Protein AF-A0A2V8DNW8-F1 (afdb_monomer_lite)

Secondary structure (DSSP, 8-state):
-TT--HHHHHHHHHHHHHHHHHTTS--HHHHHHHHHHHHHHHHHHHHHHHHHHHHHHHHHHHHHHHHHHHHHHHHHHHHHHHHHHHHTT----HHHHHHHHHHHHHHHHHHTTS---GGGHHHHHHHHHHHHHHHHHHH-TTTHHHHHHHHHHHHHHHHHHHHHHHSPP---

Structure (mmCIF, N/CA/C/O backbone):
data_AF-A0A2V8DNW8-F1
#
_entry.id   AF-A0A2V8DNW8-F1
#
loop_
_atom_site.group_PDB
_atom_site.id
_atom_site.type_symbol
_atom_site.label_atom_id
_atom_site.label_alt_id
_atom_site.label_comp_id
_atom_site.label_asym_id
_atom_site.label_entity_id
_atom_site.label_seq_id
_atom_site.pdbx_PDB_ins_code
_atom_site.Cartn_x
_atom_site.Cartn_y
_atom_site.Cartn_z
_atom_site.occupancy
_atom_site.B_iso_or_equiv
_atom_site.auth_seq_id
_atom_site.auth_comp_id
_atom_site.auth_asym_id
_atom_site.auth_atom_id
_atom_site.pdbx_PDB_model_num
ATOM 1 N N . ALA A 1 1 ? -10.865 -6.285 23.823 1.00 60.69 1 ALA A N 1
ATOM 2 C CA . ALA A 1 1 ? -10.603 -5.235 22.815 1.00 60.69 1 ALA A CA 1
ATOM 3 C C . ALA A 1 1 ? -10.199 -5.790 21.438 1.00 60.69 1 ALA A C 1
ATOM 5 O O . ALA A 1 1 ? -10.866 -5.425 20.481 1.00 60.69 1 ALA A O 1
ATOM 6 N N . ARG A 1 2 ? -9.203 -6.695 21.299 1.00 59.16 2 ARG A N 1
ATOM 7 C CA . ARG A 1 2 ? -8.699 -7.197 19.983 1.00 59.16 2 ARG A CA 1
ATOM 8 C C . ARG A 1 2 ? -9.768 -7.644 18.967 1.00 59.16 2 ARG A C 1
ATOM 10 O O . ARG A 1 2 ? -9.594 -7.462 17.765 1.00 59.16 2 ARG A O 1
ATOM 17 N N . LEU A 1 3 ? -10.889 -8.200 19.428 1.00 71.69 3 LEU A N 1
ATOM 18 C CA . LEU A 1 3 ? -11.974 -8.665 18.554 1.00 71.69 3 LEU A CA 1
ATOM 19 C C . LEU A 1 3 ? -12.993 -7.578 18.162 1.00 71.69 3 LEU A C 1
ATOM 21 O O . LEU A 1 3 ? -13.864 -7.848 17.343 1.00 71.69 3 LEU A O 1
ATOM 25 N N . ALA A 1 4 ? -12.877 -6.353 18.686 1.00 77.44 4 ALA A N 1
ATOM 26 C CA . ALA A 1 4 ? -13.939 -5.340 18.645 1.00 77.44 4 ALA A CA 1
ATOM 27 C C . ALA A 1 4 ? -15.266 -5.838 19.263 1.00 77.44 4 ALA A C 1
ATOM 29 O O . ALA A 1 4 ? -16.351 -5.496 18.793 1.00 77.44 4 ALA A O 1
ATOM 30 N N . ASP A 1 5 ? -15.175 -6.677 20.301 1.00 85.19 5 ASP A N 1
ATOM 31 C CA . ASP A 1 5 ? -16.328 -7.232 21.013 1.00 85.19 5 ASP A CA 1
ATOM 32 C C . ASP A 1 5 ? -16.886 -6.223 22.027 1.00 85.19 5 ASP A C 1
ATOM 34 O O . ASP A 1 5 ? -16.497 -6.193 23.193 1.00 85.19 5 ASP A O 1
ATOM 38 N N . VAL A 1 6 ? -17.758 -5.344 21.535 1.00 87.88 6 VAL A N 1
ATOM 39 C CA . VAL A 1 6 ? -18.437 -4.316 22.337 1.00 87.88 6 VAL A CA 1
ATOM 40 C C . VAL A 1 6 ? -19.435 -4.960 23.305 1.00 87.88 6 VAL A C 1
ATOM 42 O O . VAL A 1 6 ? -19.431 -4.639 24.490 1.00 87.88 6 VAL A O 1
ATOM 45 N N . ARG A 1 7 ? -20.233 -5.924 22.823 1.00 87.62 7 ARG A N 1
ATOM 46 C CA . ARG A 1 7 ? -21.296 -6.565 23.613 1.00 87.62 7 ARG A CA 1
ATOM 47 C C . ARG A 1 7 ? -20.736 -7.376 24.780 1.00 87.62 7 ARG A C 1
ATOM 49 O O . ARG A 1 7 ? -21.268 -7.281 25.880 1.00 87.62 7 ARG A O 1
ATOM 56 N N . GLY A 1 8 ? -19.656 -8.130 24.570 1.00 88.94 8 GLY A N 1
ATOM 57 C CA . GLY A 1 8 ? -19.019 -8.892 25.645 1.00 88.94 8 GLY A CA 1
ATOM 58 C C . GLY A 1 8 ? -18.444 -8.000 26.750 1.00 88.94 8 GLY A C 1
ATOM 59 O O . GLY A 1 8 ? -18.528 -8.342 27.928 1.00 88.94 8 GLY A O 1
ATOM 60 N N . LEU A 1 9 ? -17.916 -6.821 26.401 1.00 88.88 9 LEU A N 1
ATOM 61 C CA . LEU A 1 9 ? -17.400 -5.859 27.382 1.00 88.88 9 LEU A CA 1
ATOM 62 C C . LEU A 1 9 ? -18.524 -5.152 28.155 1.00 88.88 9 LEU A C 1
ATOM 64 O O . LEU A 1 9 ? -18.406 -4.986 29.366 1.00 88.88 9 LEU A O 1
ATOM 68 N N . GLU A 1 10 ? -19.636 -4.810 27.500 1.00 90.19 10 GLU A N 1
ATOM 69 C CA . GLU A 1 10 ? -20.833 -4.281 28.177 1.00 90.19 10 GLU A CA 1
ATOM 70 C C . GLU A 1 10 ? -21.426 -5.303 29.159 1.00 90.19 10 GLU A C 1
ATOM 72 O O . GLU A 1 10 ? -21.735 -4.966 30.303 1.00 90.19 10 GLU A O 1
ATOM 77 N N . GLN A 1 11 ? -21.503 -6.574 28.754 1.00 91.69 11 GLN A N 1
ATOM 78 C CA . GLN A 1 11 ? -21.924 -7.666 29.635 1.00 91.69 11 GLN A CA 1
ATOM 79 C C . GLN A 1 11 ? -20.975 -7.847 30.825 1.00 91.69 11 GLN A C 1
ATOM 81 O O . GLN A 1 11 ? -21.433 -8.089 31.939 1.00 91.69 11 GLN A O 1
ATOM 86 N N . MET A 1 12 ? -19.663 -7.698 30.622 1.00 91.19 12 MET A N 1
ATOM 87 C CA . MET A 1 12 ? -18.677 -7.796 31.699 1.00 91.19 12 MET A CA 1
ATOM 88 C C . MET A 1 12 ? -18.848 -6.687 32.744 1.00 91.19 12 MET A C 1
ATOM 90 O O . MET A 1 12 ? -18.782 -6.978 33.935 1.00 91.19 12 MET A O 1
ATOM 94 N N . ILE A 1 13 ? -19.135 -5.448 32.327 1.00 90.44 13 ILE A N 1
ATOM 95 C CA . ILE A 1 13 ? -19.455 -4.347 33.254 1.00 90.44 13 ILE A CA 1
ATOM 96 C C . ILE A 1 13 ? -20.702 -4.691 34.078 1.00 90.44 13 ILE A C 1
ATOM 98 O O . ILE A 1 13 ? -20.676 -4.590 35.304 1.00 90.44 13 ILE A O 1
ATOM 102 N N . ALA A 1 14 ? -21.772 -5.164 33.428 1.00 91.44 14 ALA A N 1
ATOM 103 C CA . ALA A 1 14 ? -22.996 -5.565 34.123 1.00 91.44 14 ALA A CA 1
ATOM 104 C C . ALA A 1 14 ? -22.745 -6.694 35.143 1.00 91.44 14 ALA A C 1
ATOM 106 O O . ALA A 1 14 ? -23.258 -6.651 36.261 1.00 91.44 14 ALA A O 1
ATOM 107 N N . GLN A 1 15 ? -21.907 -7.675 34.793 1.00 92.69 15 GLN A N 1
ATOM 108 C CA . GLN A 1 15 ? -21.521 -8.762 35.696 1.00 92.69 15 GLN A CA 1
ATOM 109 C C . GLN A 1 15 ? -20.680 -8.285 36.886 1.00 92.69 15 GLN A C 1
ATOM 111 O O . GLN A 1 15 ? -20.820 -8.840 37.975 1.00 92.69 15 GLN A O 1
ATOM 116 N N . ILE A 1 16 ? -19.812 -7.281 36.706 1.00 91.00 16 ILE A N 1
ATOM 117 C CA . ILE A 1 16 ? -19.029 -6.701 37.808 1.00 91.00 16 ILE A CA 1
ATOM 118 C C . ILE A 1 16 ? -19.969 -6.058 38.830 1.00 91.00 16 ILE A C 1
ATOM 120 O O . ILE A 1 16 ? -19.864 -6.380 40.010 1.00 91.00 16 ILE A O 1
ATOM 124 N N . TYR A 1 17 ? -20.937 -5.248 38.384 1.00 89.69 17 TYR A N 1
ATOM 125 C CA . TYR A 1 17 ? -21.936 -4.650 39.279 1.00 89.69 17 TYR A CA 1
ATOM 126 C C . TYR A 1 17 ? -22.765 -5.702 40.024 1.00 89.69 17 TYR A C 1
ATOM 128 O O . TYR A 1 17 ? -22.953 -5.596 41.234 1.00 89.69 17 TYR A O 1
ATOM 136 N N . GLN A 1 18 ? -23.232 -6.744 39.328 1.00 91.56 18 GLN A N 1
ATOM 137 C CA . GLN A 1 18 ? -24.000 -7.825 39.958 1.00 91.56 18 GLN A CA 1
ATOM 138 C C . GLN A 1 18 ? -23.188 -8.572 41.024 1.00 91.56 18 GLN A C 1
ATOM 140 O O . GLN A 1 18 ? -23.710 -8.889 42.091 1.00 91.56 18 GLN A O 1
ATOM 145 N N . ARG A 1 19 ? -21.909 -8.855 40.748 1.00 90.00 19 ARG A N 1
ATOM 146 C CA . ARG A 1 19 ? -21.025 -9.550 41.692 1.00 90.00 19 ARG A CA 1
ATOM 147 C C . ARG A 1 19 ? -20.641 -8.677 42.880 1.00 90.00 19 ARG A C 1
ATOM 149 O O . ARG A 1 19 ? -20.609 -9.192 43.989 1.00 90.00 19 ARG A O 1
ATOM 156 N N . ASP A 1 20 ? -20.379 -7.391 42.670 1.00 90.50 20 ASP A N 1
ATOM 157 C CA . ASP A 1 20 ? -20.079 -6.463 43.765 1.00 90.50 20 ASP A CA 1
ATOM 158 C C . ASP A 1 20 ? -21.269 -6.320 44.725 1.00 90.50 20 ASP A C 1
ATOM 160 O O . ASP A 1 20 ? -21.111 -6.449 45.940 1.00 90.50 20 ASP A O 1
ATOM 164 N N . ALA A 1 21 ? -22.484 -6.193 44.177 1.00 89.00 21 ALA A N 1
ATOM 165 C CA . ALA A 1 21 ? -23.712 -6.180 44.967 1.00 89.00 21 ALA A CA 1
ATOM 166 C C . ALA A 1 21 ? -23.899 -7.480 45.772 1.00 89.00 21 ALA A C 1
ATOM 168 O O . ALA A 1 21 ? -24.235 -7.430 46.953 1.00 89.00 21 ALA A O 1
ATOM 169 N N . ALA A 1 22 ? -23.626 -8.643 45.167 1.00 90.62 22 ALA A N 1
ATOM 170 C CA . ALA A 1 22 ? -23.692 -9.936 45.853 1.00 90.62 22 ALA A CA 1
ATOM 171 C C . ALA A 1 22 ? -22.631 -10.097 46.962 1.00 90.62 22 ALA A C 1
ATOM 173 O O . ALA A 1 22 ? -22.844 -10.847 47.911 1.00 90.62 22 ALA A O 1
ATOM 174 N N . LEU A 1 23 ? -21.499 -9.397 46.850 1.00 88.38 23 LEU A N 1
ATOM 175 C CA . LEU A 1 23 ? -20.410 -9.393 47.832 1.00 88.38 23 LEU A CA 1
ATOM 176 C C . LEU A 1 23 ? -20.539 -8.268 48.876 1.00 88.38 23 LEU A C 1
ATOM 178 O O . LEU A 1 23 ? -19.677 -8.142 49.745 1.00 88.38 23 LEU A O 1
ATOM 182 N N . GLY A 1 24 ? -21.603 -7.462 48.812 1.00 88.50 24 GLY A N 1
ATOM 183 C CA . GLY A 1 24 ? -21.906 -6.423 49.798 1.00 88.50 24 GLY A CA 1
ATOM 184 C C . GLY A 1 24 ? -21.122 -5.114 49.644 1.00 88.50 24 GLY A C 1
ATOM 185 O O . GLY A 1 24 ? -21.113 -4.322 50.582 1.00 88.50 24 GLY A O 1
ATOM 186 N N . GLY A 1 25 ? -20.462 -4.862 48.505 1.00 83.94 25 GLY A N 1
ATOM 187 C CA . GLY A 1 25 ? -19.886 -3.544 48.182 1.00 83.94 25 GLY A CA 1
ATOM 188 C C . GLY A 1 25 ? -18.687 -3.098 49.033 1.00 83.94 25 GLY A C 1
ATOM 189 O O . GLY A 1 25 ? -18.400 -1.907 49.134 1.00 83.94 25 GLY A O 1
ATOM 190 N N . GLY A 1 26 ? -17.972 -4.025 49.677 1.00 85.38 26 GLY A N 1
ATOM 191 C CA . GLY A 1 26 ? -16.960 -3.696 50.693 1.00 85.38 26 GLY A CA 1
ATOM 192 C C . GLY A 1 26 ? -15.657 -3.052 50.189 1.00 85.38 26 GLY A C 1
ATOM 193 O O . GLY A 1 26 ? -14.808 -2.702 51.008 1.00 85.38 26 GLY A O 1
ATOM 194 N N . ARG A 1 27 ? -15.443 -2.931 48.868 1.00 84.44 27 ARG A N 1
ATOM 195 C CA . ARG A 1 27 ? -14.208 -2.377 48.266 1.00 84.44 27 ARG A CA 1
ATOM 196 C C . ARG A 1 27 ? -14.503 -1.503 47.036 1.00 84.44 27 ARG A C 1
ATOM 198 O O . ARG A 1 27 ? -14.100 -1.867 45.926 1.00 84.44 27 ARG A O 1
ATOM 205 N N . PRO A 1 28 ? -15.166 -0.349 47.218 1.00 87.31 28 PRO A N 1
ATOM 206 C CA . PRO A 1 28 ? -15.619 0.487 46.108 1.00 87.31 28 PRO A CA 1
ATOM 207 C C . PRO A 1 28 ? -14.464 0.955 45.216 1.00 87.31 28 PRO A C 1
ATOM 209 O O . PRO A 1 28 ? -14.583 0.906 43.998 1.00 87.31 28 PRO A O 1
ATOM 212 N N . ASP A 1 29 ? -13.311 1.312 45.786 1.00 89.19 29 ASP A N 1
ATOM 213 C CA . ASP A 1 29 ? -12.173 1.823 45.006 1.00 89.19 29 ASP A CA 1
ATOM 214 C C . ASP A 1 29 ? -11.595 0.780 44.039 1.00 89.19 29 ASP A C 1
ATOM 216 O O . ASP A 1 29 ? -11.284 1.088 42.888 1.00 89.19 29 ASP A O 1
ATOM 220 N N . VAL A 1 30 ? -11.496 -0.479 44.478 1.00 89.81 30 VAL A N 1
ATOM 221 C CA . VAL A 1 30 ? -10.986 -1.584 43.647 1.00 89.81 30 VAL A CA 1
ATOM 222 C C . VAL A 1 30 ? -11.963 -1.900 42.518 1.00 89.81 30 VAL A C 1
ATOM 224 O O . VAL A 1 30 ? -11.552 -2.119 41.377 1.00 89.81 30 VAL A O 1
ATOM 227 N N . VAL A 1 31 ? -13.261 -1.908 42.825 1.00 90.62 31 VAL A N 1
ATOM 228 C CA . VAL A 1 31 ? -14.320 -2.157 41.841 1.00 90.62 31 VAL A CA 1
ATOM 229 C C . VAL A 1 31 ? -14.386 -1.019 40.827 1.00 90.62 31 VAL A C 1
ATOM 231 O O . VAL A 1 31 ? -14.429 -1.283 39.627 1.00 90.62 31 VAL A O 1
ATOM 234 N N . ASN A 1 32 ? -14.285 0.231 41.276 1.00 89.94 32 ASN A N 1
ATOM 235 C CA . ASN A 1 32 ? -14.231 1.403 40.408 1.00 89.94 32 ASN A CA 1
ATOM 236 C C . ASN A 1 32 ? -13.014 1.362 39.477 1.00 89.94 32 ASN A C 1
ATOM 238 O O . ASN A 1 32 ? -13.161 1.592 38.278 1.00 89.94 32 ASN A O 1
ATOM 242 N N . ALA A 1 33 ? -11.832 0.999 39.987 1.00 91.94 33 ALA A N 1
ATOM 243 C CA . ALA A 1 33 ? -10.633 0.837 39.164 1.00 91.94 33 ALA A CA 1
ATOM 244 C C . ALA A 1 33 ? -10.794 -0.276 38.111 1.00 91.94 33 ALA A C 1
ATOM 246 O O . ALA A 1 33 ? -10.395 -0.111 36.956 1.00 91.94 33 ALA A O 1
ATOM 247 N N . LEU A 1 34 ? -11.417 -1.400 38.482 1.00 91.31 34 LEU A N 1
ATOM 248 C CA . LEU A 1 34 ? -11.713 -2.484 37.547 1.00 91.31 34 LEU A CA 1
ATOM 249 C C . LEU A 1 34 ? -12.707 -2.041 36.465 1.00 91.31 34 LEU A C 1
ATOM 251 O O . LEU A 1 34 ? -12.480 -2.307 35.284 1.00 91.31 34 LEU A O 1
ATOM 255 N N . ILE A 1 35 ? -13.789 -1.363 36.849 1.00 92.75 35 ILE A N 1
ATOM 256 C CA . ILE A 1 35 ? -14.795 -0.843 35.916 1.00 92.75 35 ILE A CA 1
ATOM 257 C C . ILE A 1 35 ? -14.152 0.150 34.951 1.00 92.75 35 ILE A C 1
ATOM 259 O O . ILE A 1 35 ? -14.343 0.003 33.746 1.00 92.75 35 ILE A O 1
ATOM 263 N N . ALA A 1 36 ? -13.342 1.087 35.450 1.00 93.56 36 ALA A N 1
ATOM 264 C CA . ALA A 1 36 ? -12.619 2.047 34.621 1.00 93.56 36 ALA A CA 1
ATOM 265 C C . ALA A 1 36 ? -11.735 1.337 33.580 1.00 93.56 36 ALA A C 1
ATOM 267 O O . ALA A 1 36 ? -11.837 1.603 32.384 1.00 93.56 36 ALA A O 1
ATOM 268 N N . ALA A 1 37 ? -10.965 0.325 33.993 1.00 93.06 37 ALA A N 1
ATOM 269 C CA . ALA A 1 37 ? -10.141 -0.454 33.068 1.00 93.06 37 ALA A CA 1
ATOM 270 C C . ALA A 1 37 ? -10.962 -1.224 32.009 1.00 93.06 37 ALA A C 1
ATOM 272 O O . ALA A 1 37 ? -10.496 -1.444 30.884 1.00 93.06 37 ALA A O 1
ATOM 273 N N . VAL A 1 38 ? -12.179 -1.673 32.342 1.00 92.38 38 VAL A N 1
ATOM 274 C CA . VAL A 1 38 ? -13.086 -2.315 31.374 1.00 92.38 38 VAL A CA 1
ATOM 275 C C . VAL A 1 38 ? -13.725 -1.280 30.443 1.00 92.38 38 VAL A C 1
ATOM 277 O O . VAL A 1 38 ? -13.845 -1.554 29.248 1.00 92.38 38 VAL A O 1
ATOM 280 N N . GLN A 1 39 ? -14.071 -0.093 30.944 1.00 93.00 39 GLN A N 1
ATOM 281 C CA . GLN A 1 39 ? -14.579 1.029 30.149 1.00 93.00 39 GLN A CA 1
ATOM 282 C C . GLN A 1 39 ? -13.549 1.497 29.114 1.00 93.00 39 GLN A C 1
ATOM 284 O O . GLN A 1 39 ? -13.881 1.579 27.932 1.00 93.00 39 GLN A O 1
ATOM 289 N N . ASP A 1 40 ? -12.277 1.639 29.494 1.00 93.50 40 ASP A N 1
ATOM 290 C CA . ASP A 1 40 ? -11.194 1.969 28.556 1.00 93.50 40 ASP A CA 1
ATOM 291 C C . ASP A 1 40 ? -11.103 0.949 27.407 1.00 93.50 40 ASP A C 1
ATOM 293 O O . ASP A 1 40 ? -10.965 1.290 26.223 1.00 93.50 40 ASP A O 1
ATOM 297 N N . LYS A 1 41 ? -11.233 -0.343 27.739 1.00 91.62 41 LYS A N 1
ATOM 298 C CA . LYS A 1 41 ? -11.252 -1.427 26.745 1.00 91.62 41 LYS A CA 1
ATOM 299 C C . LYS A 1 41 ? -12.505 -1.398 25.874 1.00 91.62 41 LYS A C 1
ATOM 301 O O . LYS A 1 41 ? -12.411 -1.767 24.698 1.00 91.62 41 LYS A O 1
ATOM 306 N N . LEU A 1 42 ? -13.654 -1.016 26.429 1.00 92.00 42 LEU A N 1
ATOM 307 C CA . LEU A 1 42 ? -14.922 -0.883 25.712 1.00 92.00 42 LEU A CA 1
ATOM 308 C C . LEU A 1 42 ? -14.843 0.253 24.692 1.00 92.00 42 LEU A C 1
ATOM 310 O O . LEU A 1 42 ? -15.174 0.049 23.523 1.00 92.00 42 LEU A O 1
ATOM 314 N N . ASP A 1 43 ? -14.303 1.400 25.083 1.00 92.94 43 ASP A N 1
ATOM 315 C CA . ASP A 1 43 ? -14.133 2.540 24.187 1.00 92.94 43 ASP A CA 1
ATOM 316 C C . ASP A 1 43 ? -13.093 2.262 23.097 1.00 92.94 43 ASP A C 1
ATOM 318 O O . ASP A 1 43 ? -13.274 2.643 21.936 1.00 92.94 43 ASP A O 1
ATOM 322 N N . ALA A 1 44 ? -12.027 1.519 23.410 1.00 90.56 44 ALA A N 1
ATOM 323 C CA . ALA A 1 44 ? -11.114 0.999 22.393 1.00 90.56 44 ALA A CA 1
ATOM 324 C C . ALA A 1 44 ? -11.820 0.037 21.414 1.00 90.56 44 ALA A C 1
ATOM 326 O O . ALA A 1 44 ? -11.627 0.133 20.199 1.00 90.56 44 ALA A O 1
ATOM 327 N N . ALA A 1 45 ? -12.671 -0.868 21.910 1.00 91.88 45 ALA A N 1
ATOM 328 C CA . ALA A 1 45 ? -13.420 -1.804 21.071 1.00 91.88 45 ALA A CA 1
ATOM 329 C C . ALA A 1 45 ? -14.431 -1.094 20.155 1.00 91.88 45 ALA A C 1
ATOM 331 O O . ALA A 1 45 ? -14.531 -1.448 18.979 1.00 91.88 45 ALA A O 1
ATOM 332 N N . ARG A 1 46 ? -15.133 -0.069 20.659 1.00 92.31 46 ARG A N 1
ATOM 333 C CA . ARG A 1 46 ? -16.067 0.765 19.882 1.00 92.31 46 ARG A CA 1
ATOM 334 C C . ARG A 1 46 ? -15.350 1.513 18.759 1.00 92.31 4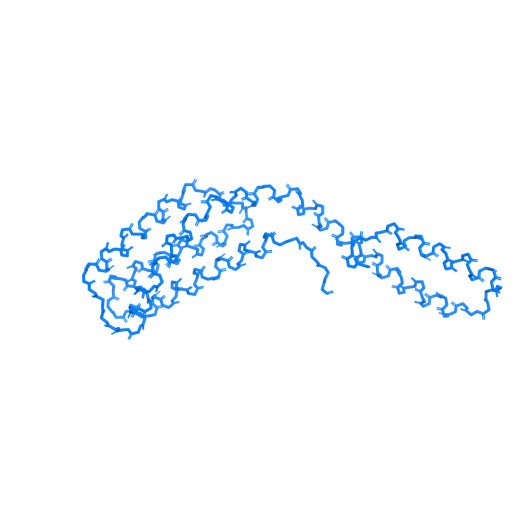6 ARG A C 1
ATOM 336 O O . ARG A 1 46 ? -15.785 1.446 17.610 1.00 92.31 46 ARG A O 1
ATOM 343 N N . ARG A 1 47 ? -14.211 2.149 19.060 1.00 92.25 47 ARG A N 1
ATOM 344 C CA . ARG A 1 47 ? -13.367 2.817 18.051 1.00 92.25 47 ARG A CA 1
ATOM 345 C C . ARG A 1 47 ? -12.892 1.845 16.970 1.00 92.25 47 ARG A C 1
ATOM 347 O O . ARG A 1 47 ? -13.025 2.141 15.784 1.00 92.25 47 ARG A O 1
ATOM 354 N N . LEU A 1 48 ? -12.411 0.661 17.362 1.00 92.06 48 LEU A N 1
ATOM 355 C CA . LEU A 1 48 ? -11.990 -0.374 16.413 1.00 92.06 48 LEU A CA 1
ATOM 356 C C . LEU A 1 48 ? -13.155 -0.867 15.540 1.00 92.06 48 LEU A C 1
ATOM 358 O O . LEU A 1 48 ? -12.971 -1.091 14.344 1.00 92.06 48 LEU A O 1
ATOM 362 N N . ARG A 1 49 ? -14.350 -1.044 16.118 1.00 92.06 49 ARG A N 1
ATOM 363 C CA . ARG A 1 49 ? -15.545 -1.461 15.373 1.00 92.06 49 ARG A CA 1
ATOM 364 C C . ARG A 1 49 ? -15.887 -0.449 14.287 1.00 92.06 49 ARG A C 1
ATOM 366 O O . ARG A 1 49 ? -15.957 -0.830 13.125 1.00 92.06 49 ARG A O 1
ATOM 373 N N . LEU A 1 50 ? -15.975 0.829 14.649 1.00 93.31 50 LEU A N 1
ATOM 374 C CA . LEU A 1 50 ? -16.252 1.906 13.703 1.00 93.31 50 LEU A CA 1
ATOM 375 C C . LEU A 1 50 ? -15.197 1.984 12.589 1.00 93.31 50 LEU A C 1
ATOM 377 O O . LEU A 1 50 ? -15.545 2.132 11.420 1.00 93.31 50 LEU A O 1
ATOM 381 N N . ALA A 1 51 ? -13.911 1.848 12.929 1.00 90.94 51 ALA A N 1
ATOM 382 C CA . ALA A 1 51 ? -12.834 1.826 11.939 1.00 90.94 51 ALA A CA 1
ATOM 383 C C . ALA A 1 51 ? -12.975 0.648 10.958 1.00 90.94 51 ALA A C 1
ATOM 385 O O . ALA A 1 51 ? -12.801 0.818 9.753 1.00 90.94 51 ALA A O 1
ATOM 386 N N . ARG A 1 52 ? -13.334 -0.541 11.457 1.00 92.38 52 ARG A N 1
ATOM 387 C CA . ARG A 1 52 ? -13.571 -1.733 10.628 1.00 92.38 52 ARG A CA 1
ATOM 388 C C . ARG A 1 52 ? -14.804 -1.600 9.746 1.00 92.38 52 ARG A C 1
ATOM 390 O O . ARG A 1 52 ? -14.752 -2.060 8.611 1.00 92.38 52 ARG A O 1
ATOM 397 N N . ASP A 1 53 ? -15.866 -0.979 10.242 1.00 93.00 53 ASP A N 1
ATOM 398 C CA . ASP A 1 53 ? -17.090 -0.757 9.472 1.00 93.00 53 ASP A CA 1
ATOM 399 C C . ASP A 1 53 ? -16.827 0.246 8.335 1.00 93.00 53 ASP A C 1
ATOM 401 O O . ASP A 1 53 ? -17.144 -0.033 7.180 1.00 93.00 53 ASP A O 1
ATOM 405 N N . ARG A 1 54 ? -16.121 1.352 8.618 1.00 91.19 54 ARG A N 1
ATOM 406 C CA . ARG A 1 54 ? -15.652 2.299 7.587 1.00 91.19 54 ARG A CA 1
ATOM 407 C C . ARG A 1 54 ? -14.752 1.627 6.552 1.00 91.19 54 ARG A C 1
ATOM 409 O O . ARG A 1 54 ? -14.929 1.836 5.356 1.00 91.19 54 ARG A O 1
ATOM 416 N N . TRP A 1 55 ? -13.813 0.794 6.999 1.00 91.12 55 TRP A N 1
ATOM 417 C CA . TRP A 1 55 ? -12.960 0.022 6.097 1.00 91.12 55 TRP A CA 1
ATOM 418 C C . TRP A 1 55 ? -13.776 -0.946 5.234 1.00 91.12 55 TRP A C 1
ATOM 420 O O . TRP A 1 55 ? -13.535 -1.038 4.037 1.00 91.12 55 TRP A O 1
ATOM 430 N N . ALA A 1 56 ? -14.772 -1.633 5.801 1.00 92.81 56 ALA A N 1
ATOM 431 C CA . ALA A 1 56 ? -15.594 -2.597 5.074 1.00 92.81 56 ALA A CA 1
ATOM 432 C C . ALA A 1 56 ? -16.400 -1.954 3.936 1.00 92.81 56 ALA A C 1
ATOM 434 O O . ALA A 1 56 ? -16.537 -2.570 2.882 1.00 92.81 56 ALA A O 1
ATOM 435 N N . LEU A 1 57 ? -16.867 -0.712 4.115 1.00 92.69 57 LEU A N 1
ATOM 436 C CA . LEU A 1 57 ? -17.537 0.056 3.056 1.00 92.69 57 LEU A CA 1
ATOM 437 C C . LEU A 1 57 ? -16.615 0.328 1.859 1.00 92.69 57 LEU A C 1
ATOM 439 O O . LEU A 1 57 ? -17.072 0.377 0.723 1.00 92.69 57 LEU A O 1
ATOM 443 N N . ARG A 1 58 ? -15.314 0.481 2.114 1.00 91.19 58 ARG A N 1
ATOM 444 C CA . ARG A 1 58 ? -14.306 0.888 1.122 1.00 91.19 58 ARG A CA 1
ATOM 445 C C . ARG A 1 58 ? -13.522 -0.293 0.544 1.00 91.19 58 ARG A C 1
ATOM 447 O O . ARG A 1 58 ? -12.957 -0.213 -0.543 1.00 91.19 58 ARG A O 1
ATOM 454 N N . ALA A 1 59 ? -13.488 -1.413 1.262 1.00 91.31 59 ALA A N 1
ATOM 455 C CA . ALA A 1 59 ? -12.707 -2.594 0.914 1.00 91.31 59 ALA A CA 1
ATOM 456 C C . ALA A 1 59 ? -12.984 -3.150 -0.499 1.00 91.31 59 ALA A C 1
ATOM 458 O O . ALA A 1 59 ? -12.015 -3.562 -1.140 1.00 91.31 59 ALA A O 1
ATOM 459 N N . PRO A 1 60 ? -14.228 -3.179 -1.026 1.00 93.06 60 PRO A N 1
ATOM 460 C CA . PRO A 1 60 ? -14.476 -3.660 -2.386 1.00 93.06 60 PRO A CA 1
ATOM 461 C C . PRO A 1 60 ? -13.764 -2.821 -3.454 1.00 93.06 60 PRO A C 1
ATOM 463 O O . PRO A 1 60 ? -13.142 -3.380 -4.355 1.00 93.06 60 PRO A O 1
ATOM 466 N N . GLU A 1 61 ? -13.801 -1.495 -3.320 1.00 93.44 61 GLU A N 1
ATOM 467 C CA . GLU A 1 61 ? -13.165 -0.557 -4.249 1.00 93.44 61 GLU A CA 1
ATOM 468 C C . GLU A 1 61 ? -11.637 -0.682 -4.203 1.00 93.44 61 GLU A C 1
ATOM 470 O O . GLU A 1 61 ? -10.992 -0.863 -5.235 1.00 93.44 61 GLU A O 1
ATOM 475 N N . ILE A 1 62 ? -11.061 -0.705 -2.997 1.00 92.81 62 ILE A N 1
ATOM 476 C CA . ILE A 1 62 ? -9.616 -0.888 -2.783 1.00 92.81 62 ILE A CA 1
ATOM 477 C C . ILE A 1 62 ? -9.143 -2.234 -3.362 1.00 92.81 62 ILE A C 1
ATOM 479 O O . ILE A 1 62 ? -8.082 -2.311 -3.982 1.00 92.81 62 ILE A O 1
ATOM 483 N N . ARG A 1 63 ? -9.924 -3.310 -3.198 1.00 92.94 63 ARG A N 1
ATOM 484 C CA . ARG A 1 63 ? -9.596 -4.632 -3.763 1.00 92.94 63 ARG A CA 1
ATOM 485 C C . ARG A 1 63 ? -9.682 -4.654 -5.282 1.00 92.94 63 ARG A C 1
ATOM 487 O O . ARG A 1 63 ? -8.823 -5.264 -5.911 1.00 92.94 63 ARG A O 1
ATOM 494 N N . LYS A 1 64 ? -10.692 -4.007 -5.868 1.00 94.19 64 LYS A N 1
ATOM 495 C CA . LYS A 1 64 ? -10.802 -3.866 -7.323 1.00 94.19 64 LYS A CA 1
ATOM 496 C C . LYS A 1 64 ? -9.583 -3.131 -7.877 1.00 94.19 64 LYS A C 1
ATOM 498 O O . LYS A 1 64 ? -8.929 -3.649 -8.774 1.00 94.19 64 LYS A O 1
ATOM 503 N N . TYR A 1 65 ? -9.225 -2.002 -7.269 1.00 95.62 65 TYR A N 1
ATOM 504 C CA . TYR A 1 65 ? -8.010 -1.275 -7.620 1.00 95.62 65 TYR A CA 1
ATOM 505 C C . TYR A 1 65 ? -6.756 -2.156 -7.526 1.00 95.62 65 TYR A C 1
ATOM 507 O O . TYR A 1 65 ? -5.927 -2.130 -8.429 1.00 95.62 65 TYR A O 1
ATOM 515 N N . TRP A 1 66 ? -6.619 -2.968 -6.469 1.00 94.31 66 TRP A N 1
ATOM 516 C CA . TRP A 1 66 ? -5.481 -3.883 -6.321 1.00 94.31 66 TRP A CA 1
ATOM 517 C C . TRP A 1 66 ? -5.360 -4.881 -7.481 1.00 94.31 66 TRP A C 1
ATOM 519 O O . TRP A 1 66 ? -4.254 -5.143 -7.948 1.00 94.31 66 TRP A O 1
ATOM 529 N N . ILE A 1 67 ? -6.486 -5.423 -7.951 1.00 94.38 67 ILE A N 1
ATOM 530 C CA . ILE A 1 67 ? -6.516 -6.327 -9.109 1.00 94.38 67 ILE A CA 1
ATOM 531 C C . ILE A 1 67 ? -6.067 -5.586 -10.372 1.00 94.38 67 ILE A C 1
ATOM 533 O O . ILE A 1 67 ? -5.265 -6.111 -11.139 1.00 94.38 67 ILE A O 1
ATOM 537 N N . ASP A 1 68 ? -6.543 -4.359 -10.570 1.00 95.25 68 ASP A N 1
ATOM 538 C CA . ASP A 1 68 ? -6.225 -3.577 -11.764 1.00 95.25 68 ASP A CA 1
ATOM 539 C C . ASP A 1 68 ? -4.740 -3.134 -11.765 1.00 95.25 68 ASP A C 1
ATOM 541 O O . ASP A 1 68 ? -4.053 -3.218 -12.786 1.00 95.25 68 ASP A O 1
ATOM 545 N N . ILE 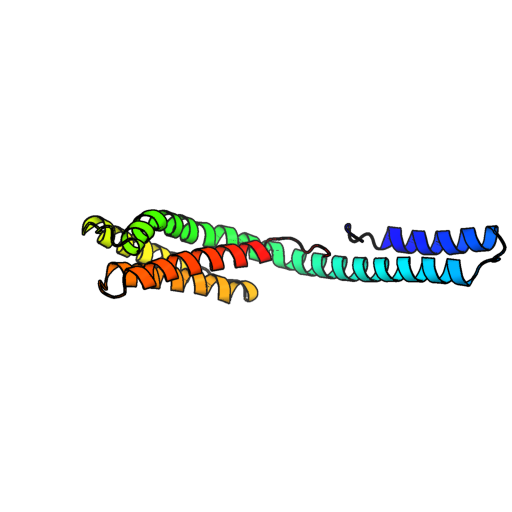A 1 69 ? -4.197 -2.729 -10.608 1.00 95.94 69 ILE A N 1
ATOM 546 C CA . ILE A 1 69 ? -2.814 -2.233 -10.465 1.00 95.94 69 ILE A CA 1
ATOM 547 C C . ILE A 1 69 ? -1.760 -3.347 -10.359 1.00 95.94 69 ILE A C 1
ATOM 549 O O . ILE A 1 69 ? -0.565 -3.072 -10.505 1.00 95.94 69 ILE A O 1
ATOM 553 N N . SER A 1 70 ? -2.152 -4.606 -10.125 1.00 95.00 70 SER A N 1
ATOM 554 C CA . SER A 1 70 ? -1.187 -5.702 -9.959 1.00 95.00 70 SER A CA 1
ATOM 555 C C . SER A 1 70 ? -0.350 -5.926 -11.220 1.00 95.00 70 SER A C 1
ATOM 557 O O . SER A 1 70 ? 0.856 -6.134 -11.124 1.00 95.00 70 SER A O 1
ATOM 559 N N . ALA A 1 71 ? -0.952 -5.800 -12.407 1.00 95.62 71 ALA A N 1
ATOM 560 C CA . ALA A 1 71 ? -0.247 -5.977 -13.674 1.00 95.62 71 ALA A CA 1
ATOM 561 C C . ALA A 1 71 ? 0.893 -4.948 -13.883 1.00 95.62 71 ALA A C 1
ATOM 563 O O . ALA A 1 71 ? 2.013 -5.366 -14.193 1.00 95.62 71 ALA A O 1
ATOM 564 N N . PRO A 1 72 ? 0.685 -3.631 -13.671 1.00 96.69 72 PRO A N 1
ATOM 565 C CA . PRO A 1 72 ? 1.773 -2.653 -13.595 1.00 96.69 72 PRO A CA 1
ATOM 566 C C . PRO A 1 72 ? 2.889 -3.016 -12.601 1.00 96.69 72 PRO A C 1
ATOM 568 O O . PRO A 1 72 ? 4.067 -2.899 -12.940 1.00 96.69 72 PRO A O 1
ATOM 571 N N . PHE A 1 73 ? 2.554 -3.506 -11.401 1.00 96.75 73 PHE A N 1
ATOM 572 C CA . PHE A 1 73 ? 3.559 -3.942 -10.420 1.00 96.75 73 PHE A CA 1
ATOM 573 C C . PHE A 1 73 ? 4.348 -5.175 -10.864 1.00 96.75 73 PHE A C 1
ATOM 575 O O . PHE A 1 73 ? 5.555 -5.253 -10.620 1.00 96.75 73 PHE A O 1
ATOM 582 N N . ASP A 1 74 ? 3.700 -6.136 -11.515 1.00 96.94 74 ASP A N 1
ATOM 583 C CA . ASP A 1 74 ? 4.369 -7.326 -12.039 1.00 96.94 74 ASP A CA 1
ATOM 584 C C . ASP A 1 74 ? 5.342 -6.954 -13.160 1.00 96.94 74 ASP A C 1
ATOM 586 O O . ASP A 1 74 ? 6.451 -7.485 -13.227 1.00 96.94 74 ASP A O 1
ATOM 590 N N . LEU A 1 75 ? 4.967 -5.998 -14.016 1.00 96.62 75 LEU A N 1
ATOM 591 C CA . LEU A 1 75 ? 5.865 -5.436 -15.024 1.00 96.62 75 LEU A CA 1
ATOM 592 C C . LEU A 1 75 ? 7.049 -4.710 -14.376 1.00 96.62 75 LEU A C 1
ATOM 594 O O . LEU A 1 75 ? 8.187 -4.949 -14.772 1.00 96.62 75 LEU A O 1
ATOM 598 N N . PHE A 1 76 ? 6.803 -3.885 -13.355 1.00 97.06 76 PHE A N 1
ATOM 599 C CA . PHE A 1 76 ? 7.869 -3.185 -12.636 1.00 97.06 76 PHE A CA 1
ATOM 600 C C . PHE A 1 76 ? 8.825 -4.164 -11.937 1.00 97.06 76 PHE A C 1
ATOM 602 O O . PHE A 1 76 ? 10.039 -3.990 -11.961 1.00 97.06 76 PHE A O 1
ATOM 609 N N . THR A 1 77 ? 8.301 -5.258 -11.381 1.00 96.44 77 THR A N 1
ATOM 610 C CA . THR A 1 77 ? 9.106 -6.309 -10.738 1.00 96.44 77 THR A CA 1
ATOM 611 C C . THR A 1 77 ? 10.093 -6.951 -11.716 1.00 96.44 77 THR A C 1
ATOM 613 O O . THR A 1 77 ? 11.214 -7.271 -11.329 1.00 96.44 77 THR A O 1
ATOM 616 N N . ARG A 1 78 ? 9.725 -7.074 -12.997 1.00 95.38 78 ARG A N 1
ATOM 617 C CA . ARG A 1 78 ? 10.616 -7.594 -14.049 1.00 95.38 78 ARG A CA 1
ATOM 618 C C . ARG A 1 78 ? 11.765 -6.647 -14.394 1.00 95.38 78 ARG A C 1
ATOM 620 O O . ARG A 1 78 ? 12.765 -7.115 -14.923 1.00 95.38 78 ARG A O 1
ATOM 627 N N . LEU A 1 79 ? 11.639 -5.350 -14.103 1.00 94.44 79 LEU A N 1
ATOM 628 C CA . LEU A 1 79 ? 12.714 -4.372 -14.304 1.00 94.44 79 LEU A CA 1
ATOM 629 C C . LEU A 1 79 ? 13.803 -4.467 -13.234 1.00 94.44 79 LEU A C 1
ATOM 631 O O . LEU A 1 79 ? 14.920 -4.018 -13.479 1.00 94.44 79 LEU A O 1
ATOM 635 N N . LYS A 1 80 ? 13.493 -5.031 -12.058 1.00 94.44 80 LYS A N 1
ATOM 636 C CA . LYS A 1 80 ? 14.386 -4.995 -10.893 1.00 94.44 80 LYS A CA 1
ATOM 637 C C . LYS A 1 80 ? 15.808 -5.482 -11.184 1.00 94.44 80 LYS A C 1
ATOM 639 O O . LYS A 1 80 ? 16.711 -4.722 -10.859 1.00 94.44 80 LYS A O 1
ATOM 644 N N . PRO A 1 81 ? 16.039 -6.643 -11.833 1.00 93.38 81 PRO A N 1
ATOM 645 C CA . PRO A 1 81 ? 17.403 -7.104 -12.090 1.00 93.38 81 PRO A CA 1
ATOM 646 C C . PRO A 1 81 ? 18.203 -6.106 -12.933 1.00 93.38 81 PRO A C 1
ATOM 648 O O . PRO A 1 81 ? 19.308 -5.731 -12.569 1.00 93.38 81 PRO A O 1
ATOM 651 N N . SER A 1 82 ? 17.609 -5.578 -14.008 1.00 92.31 82 SER A N 1
ATOM 652 C CA . SER A 1 82 ? 18.286 -4.596 -14.862 1.00 92.31 82 SER A CA 1
ATOM 653 C C . SER A 1 82 ? 18.527 -3.262 -14.152 1.00 92.31 82 SER A C 1
ATOM 655 O O . SER A 1 82 ? 19.546 -2.621 -14.383 1.00 92.31 82 SER A O 1
ATOM 657 N N . LEU A 1 83 ? 17.619 -2.837 -13.270 1.00 93.25 83 LEU A N 1
ATOM 658 C CA . LEU A 1 83 ? 17.831 -1.647 -12.444 1.00 93.25 83 LEU A CA 1
ATOM 659 C C . LEU A 1 83 ? 18.917 -1.867 -11.386 1.00 93.25 83 LEU A C 1
ATOM 661 O O . LEU A 1 83 ? 19.656 -0.936 -11.083 1.00 93.25 83 LEU A O 1
ATOM 665 N N . GLU A 1 84 ? 19.050 -3.075 -10.842 1.00 94.06 84 GLU A N 1
ATOM 666 C CA . GLU A 1 84 ? 20.156 -3.429 -9.951 1.00 94.06 84 GLU A CA 1
ATOM 667 C C . GLU A 1 84 ? 21.500 -3.425 -10.690 1.00 94.06 84 GLU A C 1
ATOM 669 O O . GLU A 1 84 ? 22.455 -2.840 -10.182 1.00 94.06 84 GLU A O 1
ATOM 674 N N . ASP A 1 85 ? 21.558 -3.951 -11.916 1.00 91.25 85 ASP A N 1
ATOM 675 C CA . ASP A 1 85 ? 22.759 -3.893 -12.760 1.00 91.25 85 ASP A CA 1
ATOM 676 C C . ASP A 1 85 ? 23.175 -2.442 -13.058 1.00 91.25 85 ASP A C 1
ATOM 678 O O . ASP A 1 85 ? 24.350 -2.082 -12.932 1.00 91.25 85 ASP A O 1
ATOM 682 N N . ILE A 1 86 ? 22.209 -1.577 -13.403 1.00 90.75 86 ILE A N 1
ATOM 683 C CA . ILE A 1 86 ? 22.443 -0.138 -13.606 1.00 90.75 86 ILE A CA 1
ATOM 684 C C . ILE A 1 86 ? 22.913 0.524 -12.307 1.00 90.75 86 ILE A C 1
ATOM 686 O O . ILE A 1 86 ? 23.881 1.287 -12.311 1.00 90.75 86 ILE A O 1
ATOM 690 N N . LYS A 1 87 ? 22.262 0.217 -11.181 1.00 91.12 87 LYS A N 1
ATOM 691 C CA . LYS A 1 87 ? 22.616 0.745 -9.858 1.00 91.12 87 LYS A CA 1
ATOM 692 C C . LYS A 1 87 ? 24.055 0.398 -9.476 1.00 91.12 87 LYS A C 1
ATOM 694 O O . LYS A 1 87 ? 24.748 1.250 -8.922 1.00 91.12 87 LYS A O 1
ATOM 699 N N . LEU A 1 88 ? 24.501 -0.819 -9.781 1.00 91.94 88 LEU A N 1
ATOM 700 C CA . LEU A 1 88 ? 25.857 -1.304 -9.516 1.00 91.94 88 LEU A CA 1
ATOM 701 C C . LEU A 1 88 ? 26.891 -0.840 -10.550 1.00 91.94 88 LEU A C 1
ATOM 703 O O . LEU A 1 88 ? 28.064 -1.178 -10.411 1.00 91.94 88 LEU A O 1
ATOM 707 N N . LEU A 1 89 ? 26.480 -0.081 -11.574 1.00 86.19 89 LEU A N 1
ATOM 708 C CA . LEU A 1 89 ? 27.326 0.306 -12.706 1.00 86.19 89 LEU A CA 1
ATOM 709 C C . LEU A 1 89 ? 27.967 -0.911 -13.401 1.00 86.19 89 LEU A C 1
ATOM 711 O O . LEU A 1 89 ? 29.043 -0.805 -13.984 1.00 86.19 89 LEU A O 1
ATOM 715 N N . ALA A 1 90 ? 27.292 -2.065 -13.378 1.00 81.50 90 ALA A N 1
ATOM 716 C CA . ALA A 1 90 ? 27.803 -3.336 -13.899 1.00 81.50 90 ALA A CA 1
ATOM 717 C C . ALA A 1 90 ? 27.852 -3.399 -15.443 1.00 81.50 90 ALA A C 1
ATOM 719 O O . ALA A 1 90 ? 28.244 -4.414 -16.015 1.00 81.50 90 ALA A O 1
ATOM 720 N N . GLY A 1 91 ? 27.482 -2.305 -16.120 1.00 71.12 91 GLY A N 1
ATOM 721 C CA . GLY A 1 91 ? 27.317 -2.230 -17.567 1.00 71.12 91 GLY A CA 1
ATOM 722 C C . GLY A 1 91 ? 25.983 -2.837 -18.001 1.00 71.12 91 GLY A C 1
ATOM 723 O O . GLY A 1 91 ? 25.694 -4.000 -17.747 1.00 71.12 91 GLY A O 1
ATOM 724 N N . SER A 1 92 ? 25.146 -2.050 -18.675 1.00 82.00 92 SER A N 1
ATOM 725 C CA . SER A 1 92 ? 23.899 -2.540 -19.274 1.00 82.00 92 SER A CA 1
ATOM 726 C C . SER A 1 92 ? 24.054 -2.677 -20.778 1.00 82.00 92 SER A C 1
ATOM 728 O O . SER A 1 92 ? 24.523 -1.759 -21.448 1.00 82.00 92 SER A O 1
ATOM 730 N N . SER A 1 93 ? 23.633 -3.818 -21.325 1.00 85.75 93 SER A N 1
ATOM 731 C CA . SER A 1 93 ? 23.613 -3.993 -22.777 1.00 85.75 93 SER A CA 1
ATOM 732 C C . SER A 1 93 ? 22.592 -3.035 -23.419 1.00 85.75 93 SER A C 1
ATOM 734 O O . SER A 1 93 ? 21.541 -2.781 -22.820 1.00 85.75 93 SER A O 1
ATOM 736 N N . PRO A 1 94 ? 22.816 -2.555 -24.658 1.00 86.00 94 PRO A N 1
ATOM 737 C CA . PRO A 1 94 ? 21.822 -1.753 -25.377 1.00 86.00 94 PRO A CA 1
ATOM 738 C C . PRO A 1 94 ? 20.451 -2.440 -25.485 1.00 86.00 94 PRO A C 1
ATOM 740 O O . PRO A 1 94 ? 19.412 -1.786 -25.417 1.00 86.00 94 PRO A O 1
ATOM 743 N N . ALA A 1 95 ? 20.434 -3.774 -25.592 1.00 87.69 95 ALA A N 1
ATOM 744 C CA . ALA A 1 95 ? 19.203 -4.560 -25.614 1.00 87.69 95 ALA A CA 1
ATOM 745 C C . ALA A 1 95 ? 18.445 -4.501 -24.276 1.00 87.69 95 ALA A C 1
ATOM 747 O O . ALA A 1 95 ? 17.216 -4.405 -24.280 1.00 87.69 95 ALA A O 1
ATOM 748 N N . SER A 1 96 ? 19.164 -4.517 -23.147 1.00 87.62 96 SER A N 1
ATOM 749 C CA . SER A 1 96 ? 18.591 -4.370 -21.803 1.00 87.62 96 SER A CA 1
ATOM 750 C C . SER A 1 96 ? 17.976 -2.982 -21.619 1.00 87.62 96 SER A C 1
ATOM 752 O O . SER A 1 96 ? 16.840 -2.876 -21.167 1.00 87.62 96 SER A O 1
ATOM 754 N N . LEU A 1 97 ? 18.668 -1.924 -22.054 1.00 90.19 97 LEU A N 1
ATOM 755 C CA . LEU A 1 97 ? 18.155 -0.549 -21.992 1.00 90.19 97 LEU A CA 1
ATOM 756 C C . LEU A 1 97 ? 16.879 -0.380 -22.835 1.00 90.19 97 LEU A C 1
ATOM 758 O O . LEU A 1 97 ? 15.872 0.133 -22.353 1.00 90.19 97 LEU A O 1
ATOM 762 N N . ALA A 1 98 ? 16.869 -0.917 -24.059 1.00 91.19 98 ALA A N 1
ATOM 763 C CA . ALA A 1 98 ? 15.679 -0.923 -24.911 1.00 91.19 98 ALA A CA 1
ATOM 764 C C . ALA A 1 98 ? 14.536 -1.799 -24.356 1.00 91.19 98 ALA A C 1
ATOM 766 O O . ALA A 1 98 ? 13.369 -1.621 -24.714 1.00 91.19 98 ALA A O 1
ATOM 767 N N . ALA A 1 99 ? 14.840 -2.804 -23.529 1.00 91.88 99 ALA A N 1
ATOM 768 C CA . ALA A 1 99 ? 13.822 -3.580 -22.826 1.00 91.88 99 ALA A CA 1
ATOM 769 C C . ALA A 1 99 ? 13.203 -2.776 -21.672 1.00 91.88 99 ALA A C 1
ATOM 771 O O . ALA A 1 99 ? 11.981 -2.815 -21.522 1.00 91.88 99 ALA A O 1
ATOM 772 N N . ILE A 1 100 ? 14.012 -2.017 -20.921 1.00 93.25 100 ILE A N 1
ATOM 773 C CA . ILE A 1 100 ? 13.531 -1.120 -19.860 1.00 93.25 100 ILE A CA 1
ATOM 774 C C . ILE A 1 100 ? 12.541 -0.107 -20.437 1.00 93.25 100 ILE A C 1
ATOM 776 O O . ILE A 1 100 ? 11.408 -0.057 -19.965 1.00 93.25 100 ILE A O 1
ATOM 780 N N . ASP A 1 101 ? 12.913 0.608 -21.501 1.00 93.44 101 ASP A N 1
ATOM 781 C CA . ASP A 1 101 ? 12.060 1.620 -22.149 1.00 93.44 101 ASP A CA 1
ATOM 782 C C . ASP A 1 101 ? 10.689 1.045 -22.560 1.00 93.44 101 ASP A C 1
ATOM 784 O O . ASP A 1 101 ? 9.630 1.555 -22.187 1.00 93.44 101 ASP A O 1
ATOM 788 N N . ARG A 1 102 ? 10.680 -0.121 -23.226 1.00 95.19 102 ARG A N 1
ATOM 789 C CA . ARG A 1 102 ? 9.439 -0.811 -23.626 1.00 95.19 102 ARG A CA 1
ATOM 790 C C . ARG A 1 102 ? 8.562 -1.205 -22.439 1.00 95.19 102 ARG A C 1
ATOM 792 O O . ARG A 1 102 ? 7.334 -1.099 -22.513 1.00 95.19 102 ARG A O 1
ATOM 799 N N . VAL A 1 103 ? 9.165 -1.707 -21.363 1.00 96.31 103 VAL A N 1
ATOM 800 C CA . VAL A 1 103 ? 8.422 -2.127 -20.170 1.00 96.31 103 VAL A CA 1
ATOM 801 C C . VAL A 1 103 ? 7.900 -0.912 -19.406 1.00 96.31 103 VAL A C 1
ATOM 803 O O . VAL A 1 103 ? 6.735 -0.929 -19.014 1.00 96.31 103 VAL A O 1
ATOM 806 N N . VAL A 1 104 ? 8.687 0.159 -19.263 1.00 96.50 104 VAL A N 1
ATOM 807 C CA . VAL A 1 104 ? 8.242 1.417 -18.645 1.00 96.50 104 VAL A CA 1
ATOM 808 C C . VAL A 1 104 ? 7.078 2.021 -19.422 1.00 96.50 104 VAL A C 1
ATOM 810 O O . VAL A 1 104 ? 6.043 2.317 -18.823 1.00 96.50 104 VAL A O 1
ATOM 813 N N . ALA A 1 105 ? 7.185 2.128 -20.748 1.00 96.00 105 ALA A N 1
ATOM 814 C CA . ALA A 1 105 ? 6.103 2.637 -21.587 1.00 96.00 105 ALA A CA 1
ATOM 815 C C . ALA A 1 105 ? 4.809 1.831 -21.389 1.00 96.00 105 ALA A C 1
ATOM 817 O O . ALA A 1 105 ? 3.715 2.396 -21.307 1.00 96.00 105 ALA A O 1
ATOM 818 N N . ARG A 1 106 ? 4.924 0.502 -21.247 1.00 97.00 106 ARG A N 1
ATOM 819 C CA . ARG A 1 106 ? 3.782 -0.362 -20.937 1.00 97.00 106 ARG A CA 1
ATOM 820 C C . ARG A 1 106 ? 3.220 -0.089 -19.544 1.00 97.00 106 ARG A C 1
ATOM 822 O O . ARG A 1 106 ? 2.005 0.038 -19.443 1.00 97.00 106 ARG A O 1
ATOM 829 N N . ILE A 1 107 ? 4.065 0.025 -18.515 1.00 97.19 107 ILE A N 1
ATOM 830 C CA . ILE A 1 107 ? 3.650 0.341 -17.138 1.00 97.19 107 ILE A CA 1
ATOM 831 C C . ILE A 1 107 ? 2.861 1.645 -17.125 1.00 97.19 107 ILE A C 1
ATOM 833 O O . ILE A 1 107 ? 1.708 1.632 -16.706 1.00 97.19 107 ILE A O 1
ATOM 837 N N . VAL A 1 108 ? 3.440 2.731 -17.647 1.00 95.75 108 VAL A N 1
ATOM 838 C CA . VAL A 1 108 ? 2.817 4.062 -17.671 1.00 95.75 108 VAL A CA 1
ATOM 839 C C . VAL A 1 108 ? 1.490 4.023 -18.425 1.00 95.75 108 VAL A C 1
ATOM 841 O O . VAL A 1 108 ? 0.489 4.510 -17.908 1.00 95.75 108 VAL A O 1
ATOM 844 N N . LYS A 1 109 ? 1.448 3.376 -19.598 1.00 96.06 109 LYS A N 1
ATOM 845 C CA . LYS A 1 109 ? 0.215 3.218 -20.382 1.00 96.06 109 LYS A CA 1
ATOM 846 C C . LYS A 1 109 ? -0.867 2.450 -19.625 1.00 96.06 109 LYS A C 1
ATOM 848 O O . LYS A 1 109 ? -2.030 2.814 -19.705 1.00 96.06 109 LYS A O 1
ATOM 853 N N . THR A 1 110 ? -0.518 1.364 -18.939 1.00 95.88 110 THR A N 1
ATOM 854 C CA . THR A 1 110 ? -1.505 0.589 -18.172 1.00 95.88 110 THR A CA 1
ATOM 855 C C . THR A 1 110 ? -1.947 1.322 -16.910 1.00 95.88 110 THR A C 1
ATOM 857 O O . THR A 1 110 ? -3.139 1.373 -16.629 1.00 95.88 110 THR A O 1
ATOM 860 N N . ALA A 1 111 ? -1.016 1.945 -16.187 1.00 94.75 111 ALA A N 1
ATOM 861 C CA . ALA A 1 111 ? -1.301 2.665 -14.954 1.00 94.75 111 ALA A CA 1
ATOM 862 C C . ALA A 1 111 ? -2.199 3.884 -15.201 1.00 94.75 111 ALA A C 1
ATOM 864 O O . ALA A 1 111 ? -3.147 4.084 -14.453 1.00 94.75 111 ALA A O 1
ATOM 865 N N . SER A 1 112 ? -1.988 4.632 -16.289 1.00 93.12 112 SER A N 1
ATOM 866 C CA . SER A 1 112 ? -2.792 5.822 -16.608 1.00 93.12 112 SER A CA 1
ATOM 867 C C . SER A 1 112 ? -4.259 5.529 -16.935 1.00 93.12 112 SER A C 1
ATOM 869 O O . SER A 1 112 ? -5.087 6.435 -16.896 1.00 93.12 112 SER A O 1
ATOM 871 N N . THR A 1 113 ? -4.599 4.275 -17.248 1.00 95.38 113 THR A N 1
ATOM 872 C CA . THR A 1 113 ? -5.992 3.848 -17.469 1.00 95.38 113 THR A CA 1
ATOM 873 C C . THR A 1 113 ? -6.719 3.460 -16.183 1.00 95.38 113 THR A C 1
ATOM 875 O O . THR A 1 113 ? -7.930 3.247 -16.203 1.00 95.38 113 THR A O 1
ATOM 878 N N . ILE A 1 114 ? -5.996 3.363 -15.066 1.00 95.88 114 ILE A N 1
ATOM 879 C CA . ILE A 1 114 ? -6.536 2.975 -13.767 1.00 95.88 114 ILE A CA 1
ATOM 880 C C . ILE A 1 114 ? -6.830 4.251 -12.986 1.00 95.88 114 ILE A C 1
ATOM 882 O O . ILE A 1 114 ? -5.929 5.040 -12.724 1.00 95.88 114 ILE A O 1
ATOM 886 N N . ALA A 1 115 ? -8.082 4.434 -12.572 1.00 94.44 115 ALA A N 1
ATOM 887 C CA . ALA A 1 115 ? -8.449 5.495 -11.643 1.00 94.44 115 ALA A CA 1
ATOM 888 C C . ALA A 1 115 ? -8.186 5.017 -10.202 1.00 94.44 115 ALA A C 1
ATOM 890 O O . ALA A 1 115 ? -8.876 4.102 -9.740 1.00 94.44 115 ALA A O 1
ATOM 891 N N . PRO A 1 116 ? -7.186 5.568 -9.485 1.00 94.75 116 PRO A N 1
ATOM 892 C CA . PRO A 1 116 ? -6.956 5.196 -8.099 1.00 94.75 116 PRO A CA 1
ATOM 893 C C . 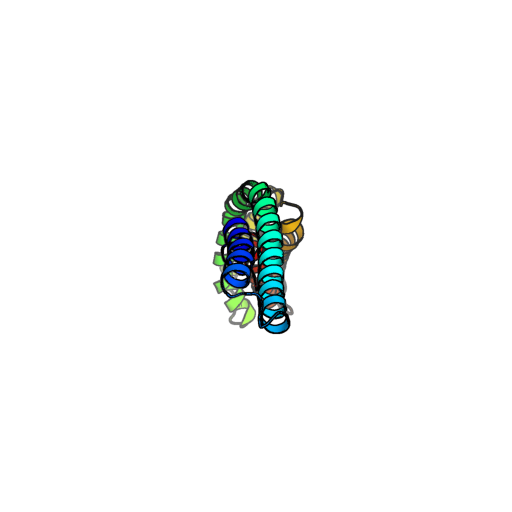PRO A 1 116 ? -8.033 5.810 -7.190 1.00 94.75 116 PRO A C 1
ATOM 895 O O . PRO A 1 116 ? -8.389 6.977 -7.376 1.00 94.75 116 PRO A O 1
ATOM 898 N N . PRO A 1 117 ? -8.500 5.082 -6.162 1.00 94.38 117 PRO A N 1
ATOM 899 C CA . PRO A 1 117 ? -9.227 5.689 -5.051 1.00 94.38 117 PRO A CA 1
ATOM 900 C C . PRO A 1 117 ? -8.393 6.805 -4.406 1.00 94.38 117 PRO A C 1
ATOM 902 O O . PRO A 1 117 ? -7.161 6.728 -4.402 1.00 94.38 117 PRO A O 1
ATOM 905 N N . GLU A 1 118 ? -9.044 7.818 -3.833 1.00 92.12 118 GLU A N 1
ATOM 906 C CA . GLU A 1 118 ? -8.396 9.039 -3.316 1.00 92.12 118 GLU A CA 1
ATOM 907 C C . GLU A 1 118 ? -7.192 8.749 -2.398 1.00 92.12 118 GLU A C 1
ATOM 909 O O . GLU A 1 118 ? -6.105 9.293 -2.577 1.00 92.12 118 GLU A O 1
ATOM 914 N N . GLU A 1 119 ? -7.336 7.805 -1.479 1.00 91.12 119 GLU A N 1
ATOM 915 C CA . GLU A 1 119 ? -6.339 7.411 -0.481 1.00 91.12 119 GLU A CA 1
ATOM 916 C C . GLU A 1 119 ? -5.161 6.641 -1.080 1.00 91.12 119 GLU A C 1
ATOM 918 O O . GLU A 1 119 ? -4.099 6.545 -0.468 1.00 91.12 119 GLU A O 1
ATOM 923 N N . LEU A 1 120 ? -5.341 6.088 -2.278 1.00 95.25 120 LEU A N 1
ATOM 924 C CA . LEU A 1 120 ? -4.322 5.354 -3.021 1.00 95.25 120 LEU A CA 1
ATOM 925 C C . LEU A 1 120 ? -3.668 6.218 -4.104 1.00 95.25 120 LEU A C 1
ATOM 927 O O . LEU A 1 120 ? -2.687 5.779 -4.700 1.00 95.25 120 LEU A O 1
ATOM 931 N N . SER A 1 121 ? -4.168 7.434 -4.346 1.00 95.50 121 SER A N 1
ATOM 932 C CA . SER A 1 121 ? -3.666 8.343 -5.386 1.00 95.50 121 SER A CA 1
ATOM 933 C C . SER A 1 121 ? -2.172 8.638 -5.235 1.00 95.50 121 SER A C 1
ATOM 935 O O . SER A 1 121 ? -1.416 8.523 -6.199 1.00 95.50 121 SER A O 1
ATOM 937 N N . ALA A 1 122 ? -1.721 8.921 -4.011 1.00 96.12 122 ALA A N 1
ATOM 938 C CA . ALA A 1 122 ? -0.315 9.163 -3.718 1.00 96.12 122 ALA A CA 1
ATOM 939 C C . ALA A 1 122 ? 0.541 7.920 -4.011 1.00 96.12 122 ALA A C 1
ATOM 941 O O . ALA A 1 122 ? 1.549 8.014 -4.708 1.00 96.12 122 ALA A O 1
ATOM 942 N N . ALA A 1 123 ? 0.119 6.738 -3.553 1.00 96.38 123 ALA A N 1
ATOM 943 C CA . ALA A 1 123 ? 0.858 5.498 -3.790 1.00 96.38 123 ALA A CA 1
ATOM 944 C C . ALA A 1 123 ? 0.867 5.085 -5.274 1.00 96.38 123 ALA A C 1
ATOM 946 O O . ALA A 1 123 ? 1.868 4.577 -5.775 1.00 96.38 123 ALA A O 1
ATOM 947 N N . HIS A 1 124 ? -0.218 5.353 -6.001 1.00 97.38 124 HIS A N 1
ATOM 948 C CA . HIS A 1 124 ? -0.280 5.202 -7.451 1.00 97.38 124 HIS A CA 1
ATOM 949 C C . HIS A 1 124 ? 0.744 6.105 -8.150 1.00 97.38 124 HIS A C 1
ATOM 951 O O . HIS A 1 124 ? 1.520 5.638 -8.985 1.00 97.38 124 HIS A O 1
ATOM 957 N N . ALA A 1 125 ? 0.787 7.387 -7.776 1.00 96.94 125 ALA A N 1
ATOM 958 C CA . ALA A 1 125 ? 1.746 8.339 -8.322 1.00 96.94 125 ALA A CA 1
ATOM 959 C C . ALA A 1 125 ? 3.195 7.906 -8.052 1.00 96.94 125 ALA A C 1
ATOM 961 O O . ALA A 1 125 ? 4.037 8.035 -8.935 1.00 96.94 125 ALA A O 1
ATOM 962 N N . LEU A 1 126 ? 3.486 7.313 -6.886 1.00 97.50 126 LEU A N 1
ATOM 963 C CA . LEU A 1 126 ? 4.814 6.762 -6.588 1.00 97.50 126 LEU A CA 1
ATOM 964 C C . LEU A 1 126 ? 5.225 5.654 -7.568 1.00 97.50 126 LEU A C 1
ATOM 966 O O . LEU A 1 126 ? 6.376 5.642 -7.998 1.00 97.50 126 LEU A O 1
ATOM 970 N N . LEU A 1 127 ? 4.313 4.758 -7.963 1.00 97.56 127 LEU A N 1
ATOM 971 C CA . LEU A 1 127 ? 4.605 3.729 -8.969 1.00 97.56 127 LEU A CA 1
ATOM 972 C C . LEU A 1 127 ? 4.895 4.347 -10.345 1.00 97.56 127 LEU A C 1
ATOM 974 O O . LEU A 1 127 ? 5.833 3.927 -11.025 1.00 97.56 127 LEU A O 1
ATOM 978 N N . VAL A 1 128 ? 4.113 5.349 -10.755 1.00 97.12 128 VAL A N 1
ATOM 979 C CA . VAL A 1 128 ? 4.330 6.056 -12.028 1.00 97.12 128 VAL A CA 1
ATOM 980 C C . VAL A 1 128 ? 5.684 6.771 -12.021 1.00 97.12 128 VAL A C 1
ATOM 982 O O . VAL A 1 128 ? 6.465 6.605 -12.957 1.00 97.12 128 VAL A O 1
ATOM 985 N N . SER A 1 129 ? 6.008 7.483 -10.942 1.00 97.38 129 SER A N 1
ATOM 986 C CA . SER A 1 129 ? 7.307 8.139 -10.758 1.00 97.38 129 SER A CA 1
ATOM 987 C C . SER A 1 129 ? 8.463 7.139 -10.721 1.00 97.38 129 SER A C 1
ATOM 989 O O . SER A 1 129 ? 9.516 7.395 -11.300 1.00 97.38 129 SER A O 1
ATOM 991 N N . ALA A 1 130 ? 8.277 5.972 -10.096 1.00 97.62 130 ALA A N 1
ATOM 992 C CA . ALA A 1 130 ? 9.269 4.899 -10.097 1.00 97.62 130 ALA A CA 1
ATOM 993 C C . ALA A 1 130 ? 9.567 4.409 -11.521 1.00 97.62 130 ALA A C 1
ATOM 995 O O . ALA A 1 130 ? 10.728 4.232 -11.885 1.00 97.62 130 ALA A O 1
ATOM 996 N N . ALA A 1 131 ? 8.531 4.226 -12.344 1.00 96.81 131 ALA A N 1
ATOM 997 C CA . ALA A 1 131 ? 8.689 3.829 -13.740 1.00 96.81 131 ALA A CA 1
ATOM 998 C C . ALA A 1 131 ? 9.408 4.914 -14.563 1.00 96.81 131 ALA A C 1
ATOM 1000 O O . ALA A 1 131 ? 10.307 4.598 -15.335 1.00 96.81 131 ALA A O 1
ATOM 1001 N N . GLN A 1 132 ? 9.077 6.190 -14.356 1.00 95.06 132 GLN A N 1
ATOM 1002 C CA . GLN A 1 132 ? 9.761 7.309 -15.016 1.00 95.06 132 GLN A CA 1
ATOM 1003 C C . GLN A 1 132 ? 11.240 7.414 -14.608 1.00 95.06 132 GLN A C 1
ATOM 1005 O O . GLN A 1 132 ? 12.100 7.638 -15.455 1.00 95.06 132 GLN A O 1
ATOM 1010 N N . LEU A 1 133 ? 11.565 7.194 -13.330 1.00 95.31 133 LEU A N 1
ATOM 1011 C CA . LEU A 1 133 ? 12.957 7.137 -12.873 1.00 95.31 133 LEU A CA 1
ATOM 1012 C C . LEU A 1 133 ? 13.719 5.952 -13.474 1.00 95.31 133 LEU A C 1
ATOM 1014 O O . LEU A 1 133 ? 14.892 6.100 -13.801 1.00 95.31 133 LEU A O 1
ATOM 1018 N N . ALA A 1 134 ? 13.064 4.802 -13.653 1.00 94.81 134 ALA A N 1
ATOM 1019 C CA . ALA A 1 134 ? 13.663 3.648 -14.319 1.00 94.81 134 ALA A CA 1
ATOM 1020 C C . ALA A 1 134 ? 14.031 3.953 -15.782 1.00 94.81 134 ALA A C 1
ATOM 1022 O O . ALA A 1 134 ? 15.099 3.553 -16.239 1.00 94.81 134 ALA A O 1
ATOM 1023 N N . ASP A 1 135 ? 13.185 4.699 -16.497 1.00 94.31 135 ASP A N 1
ATOM 1024 C CA . ASP A 1 135 ? 13.487 5.167 -17.855 1.00 94.31 135 ASP A CA 1
ATOM 1025 C C . ASP A 1 135 ? 14.641 6.181 -17.870 1.00 94.31 135 ASP A C 1
ATOM 1027 O O . ASP A 1 135 ? 15.592 6.034 -18.637 1.00 94.31 135 ASP A O 1
ATOM 1031 N N . ASN A 1 136 ? 14.641 7.149 -16.947 1.00 92.00 136 ASN A N 1
ATOM 1032 C CA . ASN A 1 136 ? 15.752 8.098 -16.807 1.00 92.00 136 ASN A CA 1
ATOM 1033 C C . ASN A 1 136 ? 17.084 7.392 -16.518 1.00 92.00 136 ASN A C 1
ATOM 1035 O O . ASN A 1 136 ? 18.106 7.742 -17.110 1.00 92.00 136 ASN A O 1
ATOM 1039 N N . ALA A 1 137 ? 17.064 6.365 -15.663 1.00 91.56 137 ALA A N 1
ATOM 1040 C CA . ALA A 1 137 ? 18.241 5.566 -15.342 1.00 91.56 137 ALA A CA 1
ATOM 1041 C C . ALA A 1 137 ? 18.821 4.855 -16.573 1.00 91.56 137 ALA A C 1
ATOM 1043 O O . ALA A 1 137 ? 20.035 4.705 -16.687 1.00 91.56 137 ALA A O 1
ATOM 1044 N N . ALA A 1 138 ? 17.964 4.441 -17.510 1.00 90.12 138 ALA A N 1
ATOM 1045 C CA . ALA A 1 138 ? 18.387 3.802 -18.750 1.00 90.12 138 ALA A CA 1
ATOM 1046 C C . ALA A 1 138 ? 18.930 4.795 -19.795 1.00 90.12 138 ALA A C 1
ATOM 1048 O O . ALA A 1 138 ? 19.688 4.397 -20.681 1.00 90.12 138 ALA A O 1
ATOM 1049 N N . ARG A 1 139 ? 18.546 6.075 -19.713 1.00 87.94 139 ARG A N 1
ATOM 1050 C CA . ARG A 1 139 ? 18.880 7.105 -20.712 1.00 87.94 139 ARG A CA 1
ATOM 1051 C C . ARG A 1 139 ? 20.097 7.951 -20.352 1.00 87.94 139 ARG A C 1
ATOM 1053 O O . ARG A 1 139 ? 20.780 8.418 -21.262 1.00 87.94 139 ARG A O 1
ATOM 1060 N N . ILE A 1 140 ? 20.352 8.185 -19.063 1.00 81.81 140 ILE A N 1
ATOM 1061 C CA . ILE A 1 140 ? 21.314 9.199 -18.609 1.00 81.81 140 ILE A CA 1
ATOM 1062 C C . ILE A 1 140 ? 22.460 8.550 -17.814 1.00 81.81 140 ILE A C 1
ATOM 1064 O O . ILE A 1 140 ? 22.262 8.196 -16.654 1.00 81.81 140 ILE A O 1
ATOM 1068 N N . PRO A 1 141 ? 23.676 8.430 -18.384 1.00 71.25 141 PRO A N 1
ATOM 1069 C CA . PRO A 1 141 ? 24.780 7.687 -17.768 1.00 71.25 141 PRO A CA 1
ATOM 1070 C C . PRO A 1 141 ? 25.273 8.226 -16.418 1.00 71.25 141 PRO A C 1
ATOM 1072 O O . PRO A 1 141 ? 25.674 7.440 -15.565 1.00 71.25 141 PRO A O 1
ATOM 1075 N N . TRP A 1 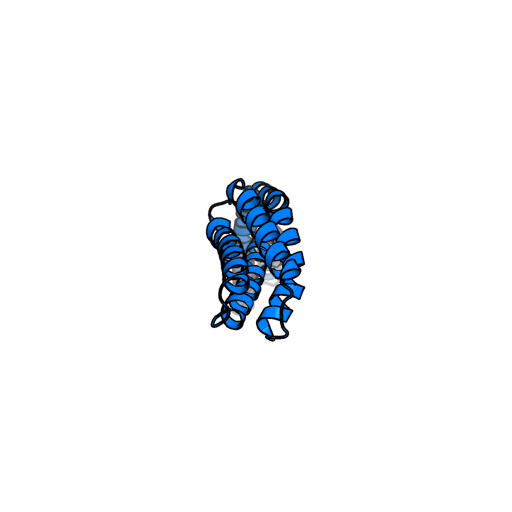142 ? 25.274 9.547 -16.211 1.00 73.25 142 TRP A N 1
ATOM 1076 C CA . TRP A 1 142 ? 25.884 10.165 -15.022 1.00 73.25 142 TRP A CA 1
ATOM 1077 C C . TRP A 1 142 ? 25.000 10.113 -13.767 1.00 73.25 142 TRP A C 1
ATOM 1079 O O . TRP A 1 142 ? 25.535 10.122 -12.664 1.00 73.25 142 TRP A O 1
ATOM 1089 N N . ASP A 1 143 ? 23.682 9.966 -13.928 1.00 82.94 143 ASP A N 1
ATOM 1090 C CA . ASP A 1 143 ? 22.716 9.805 -12.826 1.00 82.94 143 ASP A CA 1
ATOM 1091 C C . ASP A 1 143 ? 22.060 8.414 -12.817 1.00 82.94 143 ASP A C 1
ATOM 1093 O O . ASP A 1 143 ? 21.128 8.154 -12.056 1.00 82.94 143 ASP A O 1
ATOM 1097 N N . ALA A 1 144 ? 22.547 7.486 -13.646 1.00 86.62 144 ALA A N 1
ATOM 1098 C CA . ALA A 1 144 ? 21.927 6.180 -13.840 1.00 86.62 144 ALA A CA 1
ATOM 1099 C C . ALA A 1 144 ? 21.774 5.403 -12.522 1.00 86.62 144 ALA A C 1
ATOM 1101 O O . ALA A 1 144 ? 20.714 4.846 -12.236 1.00 86.62 144 ALA A O 1
ATOM 1102 N N . SER A 1 145 ? 22.814 5.418 -11.679 1.00 90.88 145 SER A N 1
ATOM 1103 C CA . SER A 1 145 ? 22.813 4.687 -10.408 1.00 90.88 145 SER A CA 1
ATOM 1104 C C . SER A 1 145 ? 21.838 5.282 -9.384 1.00 90.88 145 SER A C 1
ATOM 1106 O O . SER A 1 145 ? 21.062 4.545 -8.767 1.00 90.88 145 SER A O 1
ATOM 1108 N N . SER A 1 146 ? 21.817 6.612 -9.233 1.00 92.88 146 SER A N 1
ATOM 1109 C CA . SER A 1 146 ? 20.916 7.300 -8.299 1.00 92.88 146 SER A CA 1
ATOM 1110 C C . SER A 1 146 ? 19.458 7.196 -8.753 1.00 92.88 146 SER A C 1
ATOM 1112 O O . SER A 1 146 ? 18.583 6.899 -7.936 1.00 92.88 146 SER A O 1
ATOM 1114 N N . ALA A 1 147 ? 19.197 7.338 -10.054 1.00 94.12 147 ALA A N 1
ATOM 1115 C CA . ALA A 1 147 ? 17.874 7.166 -10.643 1.00 94.12 147 ALA A CA 1
ATOM 1116 C C . ALA A 1 147 ? 17.368 5.723 -10.498 1.00 94.12 147 ALA A C 1
ATOM 1118 O O . ALA A 1 147 ? 16.224 5.521 -10.087 1.00 94.12 147 ALA A O 1
ATOM 1119 N N . ALA A 1 148 ? 18.214 4.715 -10.740 1.00 93.75 148 ALA A N 1
ATOM 1120 C CA . ALA A 1 148 ? 17.850 3.311 -10.549 1.00 93.75 148 ALA A CA 1
ATOM 1121 C C . ALA A 1 148 ? 17.555 2.990 -9.076 1.00 93.75 148 ALA A C 1
ATOM 1123 O O . ALA A 1 148 ? 16.554 2.342 -8.763 1.00 93.75 148 ALA A O 1
ATOM 1124 N N . ALA A 1 149 ? 18.379 3.490 -8.150 1.00 95.00 149 ALA A N 1
ATOM 1125 C CA . ALA A 1 149 ? 18.128 3.351 -6.719 1.00 95.00 149 ALA A CA 1
ATOM 1126 C C . ALA A 1 149 ? 16.808 4.024 -6.301 1.00 95.00 149 ALA A C 1
ATOM 1128 O O . ALA A 1 149 ? 16.019 3.424 -5.567 1.00 95.00 149 ALA A O 1
ATOM 1129 N N . GLY A 1 150 ? 16.545 5.233 -6.804 1.00 96.31 150 GLY A N 1
ATOM 1130 C CA . GLY A 1 150 ? 15.298 5.960 -6.579 1.00 96.31 150 GLY A CA 1
ATOM 1131 C C . GLY A 1 150 ? 14.083 5.205 -7.117 1.00 96.31 150 GLY A C 1
ATOM 1132 O O . GLY A 1 150 ? 13.105 5.034 -6.394 1.00 96.31 150 GLY A O 1
ATOM 1133 N N . ALA A 1 151 ? 14.163 4.675 -8.340 1.00 96.94 151 ALA A N 1
ATOM 1134 C CA . ALA A 1 151 ? 13.108 3.864 -8.940 1.00 96.94 151 ALA A CA 1
ATOM 1135 C C . ALA A 1 151 ? 12.761 2.650 -8.066 1.00 96.94 151 ALA A C 1
ATOM 1137 O O . ALA A 1 151 ? 11.596 2.448 -7.721 1.00 96.94 151 ALA A O 1
ATOM 1138 N N . LEU A 1 152 ? 13.769 1.872 -7.655 1.00 97.06 152 LEU A N 1
ATOM 1139 C CA . LEU A 1 152 ? 13.578 0.699 -6.796 1.00 97.06 152 LEU A CA 1
ATOM 1140 C C . LEU A 1 152 ? 12.933 1.078 -5.455 1.00 97.06 152 LEU A C 1
ATOM 1142 O O . LEU A 1 152 ? 11.966 0.442 -5.035 1.00 97.06 152 LEU A O 1
ATOM 1146 N N . MET A 1 153 ? 13.421 2.140 -4.810 1.00 97.88 153 MET A N 1
ATOM 1147 C CA . MET A 1 153 ? 12.884 2.623 -3.536 1.00 97.88 153 MET A CA 1
ATOM 1148 C C . MET A 1 153 ? 11.418 3.062 -3.656 1.00 97.88 153 MET A C 1
ATOM 1150 O O . MET A 1 153 ? 10.592 2.665 -2.833 1.00 97.88 153 MET A O 1
ATOM 1154 N N . LEU A 1 154 ? 11.079 3.869 -4.668 1.00 97.88 154 LEU A N 1
ATOM 1155 C CA . LEU A 1 154 ? 9.711 4.354 -4.865 1.00 97.88 154 LEU A CA 1
ATOM 1156 C C . LEU A 1 154 ? 8.750 3.217 -5.222 1.00 97.88 154 LEU A C 1
ATOM 1158 O O . LEU A 1 154 ? 7.630 3.196 -4.715 1.00 97.88 154 LEU A O 1
ATOM 1162 N N . GLY A 1 155 ? 9.185 2.249 -6.035 1.00 96.50 155 GLY A N 1
ATOM 1163 C CA . GLY A 1 155 ? 8.382 1.074 -6.374 1.00 96.50 155 GLY A CA 1
ATOM 1164 C C . GLY A 1 155 ? 8.042 0.220 -5.148 1.00 96.50 155 GLY A C 1
ATOM 1165 O O . GLY A 1 155 ? 6.887 -0.173 -4.966 1.00 96.50 155 GLY A O 1
ATOM 1166 N N . GLU A 1 156 ? 9.016 -0.010 -4.263 1.00 96.56 156 GLU A N 1
ATOM 1167 C CA . GLU A 1 156 ? 8.780 -0.701 -2.988 1.00 96.56 156 GLU A CA 1
ATOM 1168 C C . GLU A 1 156 ? 7.878 0.105 -2.053 1.00 96.56 156 GLU A C 1
ATOM 1170 O O . GLU A 1 156 ? 6.950 -0.446 -1.452 1.00 96.56 156 GLU A O 1
ATOM 1175 N N . ARG A 1 157 ? 8.094 1.423 -1.962 1.00 97.00 157 ARG A N 1
ATOM 1176 C CA . ARG A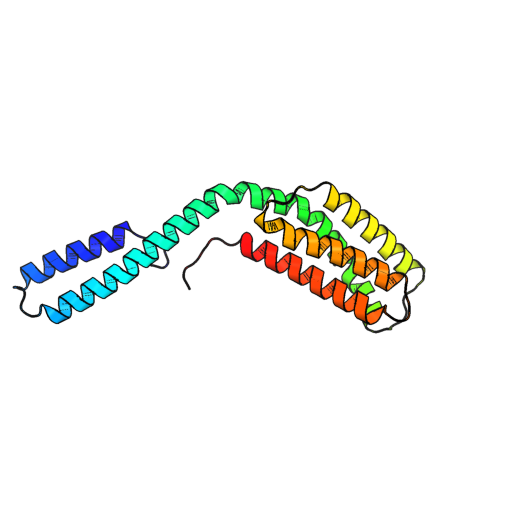 1 157 ? 7.257 2.300 -1.141 1.00 97.00 157 ARG A CA 1
ATOM 1177 C C . ARG A 1 157 ? 5.801 2.277 -1.602 1.00 97.00 157 ARG A C 1
ATOM 1179 O O . ARG A 1 157 ? 4.919 2.046 -0.779 1.00 97.00 157 ARG A O 1
ATOM 1186 N N . ALA A 1 158 ? 5.562 2.431 -2.905 1.00 96.88 158 ALA A N 1
ATOM 1187 C CA . ALA A 1 158 ? 4.235 2.364 -3.510 1.00 96.88 158 ALA A CA 1
ATOM 1188 C C . ALA A 1 158 ? 3.522 1.051 -3.161 1.00 96.88 158 ALA A C 1
ATOM 1190 O O . ALA A 1 158 ? 2.364 1.050 -2.742 1.00 96.88 158 ALA A O 1
ATOM 1191 N N . ARG A 1 159 ? 4.228 -0.081 -3.289 1.00 95.44 159 ARG A N 1
ATOM 1192 C CA . ARG A 1 159 ? 3.685 -1.403 -2.960 1.00 95.44 159 ARG A CA 1
ATOM 1193 C C . ARG A 1 159 ? 3.322 -1.509 -1.480 1.00 95.44 159 ARG A C 1
ATOM 1195 O O . ARG A 1 159 ? 2.234 -1.985 -1.159 1.00 95.44 159 ARG A O 1
ATOM 1202 N N . SER A 1 160 ? 4.213 -1.066 -0.596 1.00 95.31 160 SER A N 1
ATOM 1203 C CA . SER A 1 160 ? 4.005 -1.096 0.854 1.00 95.31 160 SER A CA 1
ATOM 1204 C C . SER A 1 160 ? 2.800 -0.250 1.279 1.00 95.31 160 SER A C 1
ATOM 1206 O O . SER A 1 160 ? 1.938 -0.735 2.013 1.00 95.31 160 SER A O 1
ATOM 1208 N N . ASP A 1 161 ? 2.681 0.972 0.752 1.00 94.75 161 ASP A N 1
ATOM 1209 C CA . ASP A 1 161 ? 1.583 1.889 1.077 1.00 94.75 161 ASP A CA 1
ATOM 1210 C C . ASP A 1 161 ? 0.220 1.325 0.632 1.00 94.75 161 ASP A C 1
ATOM 1212 O O . ASP A 1 161 ? -0.747 1.340 1.399 1.00 94.75 161 ASP A O 1
ATOM 1216 N N . ILE A 1 162 ? 0.143 0.726 -0.563 1.00 92.81 162 ILE A N 1
ATOM 1217 C CA . ILE A 1 162 ? -1.082 0.062 -1.045 1.00 92.81 162 ILE A CA 1
ATOM 1218 C C . ILE A 1 162 ? -1.429 -1.153 -0.173 1.00 92.81 162 ILE A C 1
ATOM 1220 O O . ILE A 1 162 ? -2.587 -1.350 0.205 1.00 92.81 162 ILE A O 1
ATOM 1224 N N . GLN A 1 163 ? -0.433 -1.967 0.186 1.00 92.50 163 GLN A N 1
ATOM 1225 C CA . GLN A 1 163 ? -0.636 -3.133 1.049 1.00 92.50 163 GLN A CA 1
ATOM 1226 C C . GLN A 1 163 ? -1.092 -2.752 2.458 1.00 92.50 163 GLN A C 1
ATOM 1228 O O . GLN A 1 163 ? -1.893 -3.479 3.047 1.00 92.50 163 GLN A O 1
ATOM 1233 N N . ALA A 1 164 ? -0.619 -1.630 3.000 1.00 91.38 164 ALA A N 1
ATOM 1234 C CA . ALA A 1 164 ? -1.047 -1.137 4.303 1.00 91.38 164 ALA A CA 1
ATOM 1235 C C . ALA A 1 164 ? -2.547 -0.804 4.315 1.00 91.38 164 ALA A C 1
ATOM 1237 O O . ALA A 1 164 ? -3.249 -1.183 5.250 1.00 91.38 164 ALA A O 1
ATOM 1238 N N . LEU A 1 165 ? -3.060 -0.188 3.246 1.00 88.44 165 LEU A N 1
ATOM 1239 C CA . LEU A 1 165 ? -4.479 0.169 3.115 1.00 88.44 165 LEU A CA 1
ATOM 1240 C C . LEU A 1 165 ? -5.394 -1.042 2.857 1.00 88.44 165 LEU A C 1
ATOM 1242 O O . LEU A 1 165 ? -6.573 -1.031 3.221 1.00 88.44 165 LEU A O 1
ATOM 1246 N N . LEU A 1 166 ? -4.854 -2.120 2.282 1.00 88.31 166 LEU A N 1
ATOM 1247 C CA . LEU A 1 166 ? -5.562 -3.396 2.137 1.00 88.31 166 LEU A CA 1
ATOM 1248 C C . LEU A 1 166 ? -5.749 -4.135 3.468 1.00 88.31 166 LEU A C 1
ATOM 1250 O O . LEU A 1 166 ? -6.627 -4.998 3.568 1.00 88.31 166 LEU A O 1
ATOM 1254 N N . ARG A 1 167 ? -4.942 -3.833 4.492 1.00 88.62 167 ARG A N 1
ATOM 1255 C CA . ARG A 1 167 ? -5.053 -4.492 5.795 1.00 88.62 167 ARG A CA 1
ATOM 1256 C C . ARG A 1 167 ? -6.250 -3.951 6.561 1.00 88.62 167 ARG A C 1
ATOM 1258 O O . ARG A 1 167 ? -6.495 -2.750 6.642 1.00 88.62 167 ARG A O 1
ATOM 1265 N N . ARG A 1 168 ? -6.997 -4.874 7.158 1.00 86.88 168 ARG A N 1
ATOM 1266 C CA . ARG A 1 168 ? -8.098 -4.531 8.052 1.00 86.88 168 ARG A CA 1
ATOM 1267 C C . ARG A 1 168 ? -7.535 -3.806 9.285 1.00 86.88 168 ARG A C 1
ATOM 1269 O O . ARG A 1 168 ? -6.534 -4.273 9.819 1.00 86.88 168 ARG A O 1
ATOM 1276 N N . PRO A 1 169 ? -8.194 -2.749 9.792 1.00 86.56 169 PRO A N 1
ATOM 1277 C CA . PRO A 1 169 ? -7.772 -2.093 11.021 1.00 86.56 169 PRO A CA 1
ATOM 1278 C C . PRO A 1 169 ? -7.701 -3.059 12.210 1.00 86.56 169 PRO A C 1
ATOM 1280 O O . PRO A 1 169 ? -8.625 -3.853 12.463 1.00 86.56 169 PRO A O 1
ATOM 1283 N N . GLU A 1 170 ? -6.608 -2.936 12.953 1.00 86.00 170 GLU A N 1
ATOM 1284 C CA . GLU A 1 170 ? -6.305 -3.647 14.192 1.00 86.00 170 GLU A CA 1
ATOM 1285 C C . GLU A 1 170 ? -5.986 -2.626 15.291 1.00 86.00 170 GLU A C 1
ATOM 1287 O O . GLU A 1 170 ? -5.668 -1.471 15.006 1.00 86.00 170 GLU A O 1
ATOM 1292 N N . LEU A 1 171 ? -6.156 -3.025 16.552 1.00 74.50 171 LEU A N 1
ATOM 1293 C CA . LEU A 1 171 ? -5.714 -2.196 17.674 1.00 74.50 171 LEU A CA 1
ATOM 1294 C C . LEU A 1 171 ? -4.191 -2.334 17.824 1.00 74.50 171 LEU A C 1
ATOM 1296 O O . LEU A 1 171 ? -3.703 -3.447 17.613 1.00 74.50 171 LEU A O 1
ATOM 1300 N N . PRO A 1 172 ? -3.478 -1.252 18.190 1.00 61.41 172 PRO A N 1
ATOM 1301 C CA . PRO A 1 172 ? -2.068 -1.326 18.561 1.00 61.41 172 PRO A CA 1
ATOM 1302 C C . PRO A 1 172 ? -1.840 -2.215 19.793 1.00 61.41 172 PRO A C 1
ATOM 1304 O O . PRO A 1 172 ? -2.794 -2.412 20.589 1.00 61.41 172 PRO A O 1
#

Sequence (172 aa):
ARLADVRGLEQMIAQIYQRDAALGGGRPDVVNALIAAVQDKLDAARRLRLARDRWALRAPEIRKYWIDISAPFDLFTRLKPSLEDIKLLAGSSPASLAAIDRVVARIVKTASTIAPPEELSAAHALLVSAAQLADNAARIPWDASSAAAGALMLGERARSDIQALLRRPELP

Foldse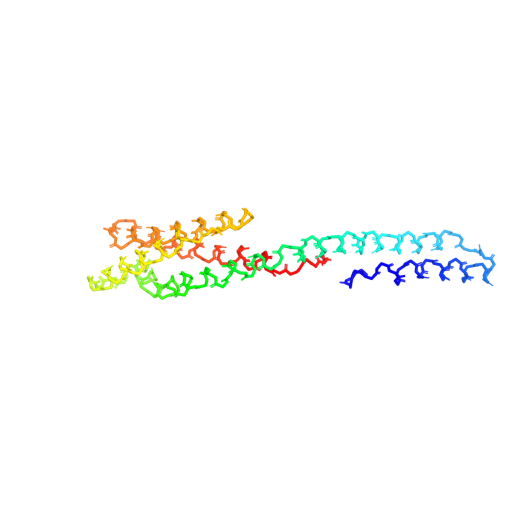ek 3Di:
DFVLCLPVLVVVLVVLVVVCVVVPVPCVPVSVVVSVVSVVVNVLSPVLVVQLVVLVVCLVVLVVLCVQLVVLLVLLVVLLVVLVCLLVVVDDDPVNLVSLVVSLVVSLVSLVVRDDDPQLVVLSVLSNQLSVLSNVLSVPNVCVNVSSVSSVVSSVVSVVSSVVSNDRDGDD

Radius of gyration: 26.06 Å; chains: 1; bounding box: 52×20×76 Å

pLDDT: mean 91.22, std 6.48, range [59.16, 97.88]